Protein AF-A0A5D0VDX9-F1 (afdb_monomer_lite)

Radius of gyration: 11.55 Å; chains: 1; bounding box: 34×22×22 Å

pLDDT: mean 80.48, std 9.91, range [55.41, 91.5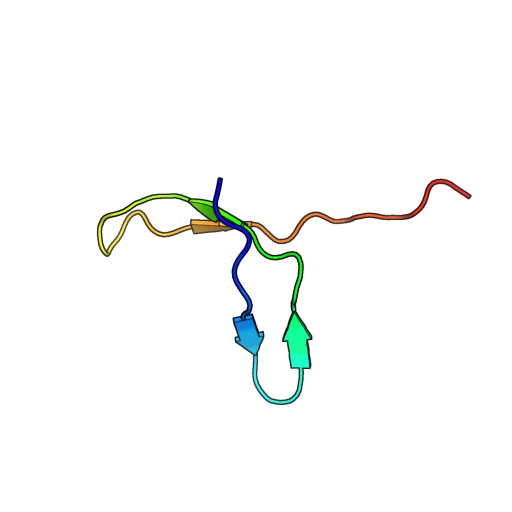6]

Structure (mmCIF, N/CA/C/O backbone):
data_AF-A0A5D0VDX9-F1
#
_entry.id   AF-A0A5D0VDX9-F1
#
loop_
_atom_site.group_PDB
_atom_site.id
_atom_site.type_symbol
_atom_site.label_atom_id
_atom_site.label_alt_id
_atom_site.label_comp_id
_atom_site.label_asym_id
_atom_site.label_entity_id
_atom_site.label_seq_id
_atom_site.pdbx_PDB_ins_code
_atom_site.Cartn_x
_atom_site.Cartn_y
_atom_site.Cartn_z
_atom_site.occupancy
_atom_site.B_iso_or_equiv
_atom_site.auth_seq_id
_atom_site.auth_comp_id
_atom_site.auth_asym_id
_atom_site.auth_atom_id
_atom_site.pdbx_PDB_model_num
ATOM 1 N N . MET A 1 1 ? 4.597 8.554 15.153 1.00 55.41 1 MET A N 1
ATOM 2 C CA . MET A 1 1 ? 4.128 7.951 13.894 1.00 55.41 1 MET A CA 1
ATOM 3 C C . MET A 1 1 ? 4.641 6.532 13.882 1.00 55.41 1 MET A C 1
ATOM 5 O O . MET A 1 1 ? 5.846 6.340 13.995 1.00 55.41 1 MET A O 1
ATOM 9 N N . SER A 1 2 ? 3.744 5.554 13.931 1.00 64.75 2 SER A N 1
ATOM 10 C CA . SER A 1 2 ? 4.140 4.150 14.021 1.00 64.75 2 SER A CA 1
ATOM 11 C C . SER A 1 2 ? 4.356 3.635 12.607 1.00 64.75 2 SER A C 1
ATOM 13 O O . SER A 1 2 ? 3.392 3.542 11.846 1.00 64.75 2 SER A O 1
ATOM 15 N N . LYS A 1 3 ? 5.608 3.317 12.256 1.00 75.94 3 LYS A N 1
ATOM 16 C CA . LYS A 1 3 ? 5.876 2.489 11.078 1.00 75.94 3 LYS A CA 1
ATOM 17 C C . LYS A 1 3 ? 5.065 1.207 11.203 1.00 75.94 3 LYS A C 1
ATOM 19 O O . LYS A 1 3 ? 5.021 0.599 12.275 1.00 75.94 3 LYS A O 1
ATOM 24 N N . THR A 1 4 ? 4.398 0.835 10.129 1.00 84.06 4 THR A N 1
ATOM 25 C CA . THR A 1 4 ? 3.571 -0.357 10.050 1.00 84.06 4 THR A CA 1
ATOM 26 C C . THR A 1 4 ? 3.997 -1.163 8.840 1.00 84.06 4 THR A C 1
ATOM 28 O O . THR A 1 4 ? 4.359 -0.612 7.803 1.00 84.06 4 THR A O 1
ATOM 31 N N . ASN A 1 5 ? 3.955 -2.479 8.985 1.00 86.69 5 ASN A N 1
ATOM 32 C CA . ASN A 1 5 ? 4.136 -3.387 7.875 1.00 86.69 5 ASN A CA 1
ATOM 33 C C . ASN A 1 5 ? 2.783 -3.637 7.212 1.00 86.69 5 ASN A C 1
ATOM 35 O O . ASN A 1 5 ? 1.789 -3.971 7.860 1.00 86.69 5 ASN A O 1
ATOM 39 N N . VAL A 1 6 ? 2.739 -3.472 5.896 1.00 88.00 6 VAL A N 1
ATOM 40 C CA . VAL A 1 6 ? 1.539 -3.749 5.109 1.00 88.00 6 VAL A CA 1
ATOM 41 C C . VAL A 1 6 ? 1.869 -4.757 4.030 1.00 88.00 6 VAL A C 1
ATOM 43 O O . VAL A 1 6 ? 2.853 -4.629 3.305 1.00 88.00 6 VAL A O 1
ATOM 46 N N . ARG A 1 7 ? 1.002 -5.762 3.912 1.00 90.31 7 ARG A N 1
ATOM 47 C CA . ARG A 1 7 ? 1.090 -6.780 2.874 1.00 90.31 7 ARG A CA 1
ATOM 48 C C . ARG A 1 7 ? 0.008 -6.538 1.832 1.00 90.31 7 ARG A C 1
ATOM 50 O O . ARG A 1 7 ? -1.181 -6.616 2.140 1.00 90.31 7 ARG A O 1
ATOM 57 N N . ILE A 1 8 ? 0.421 -6.250 0.602 1.00 87.69 8 ILE A N 1
ATOM 58 C CA . I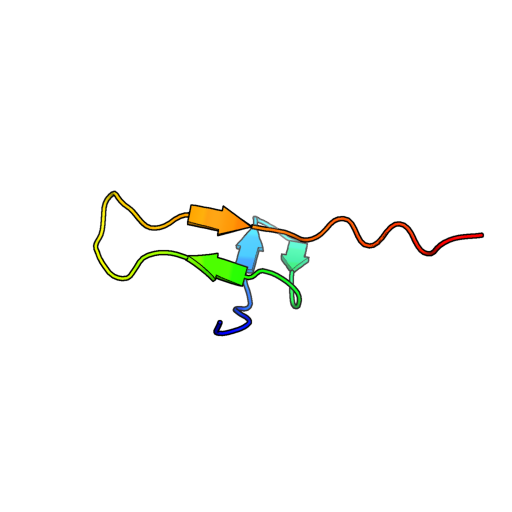LE A 1 8 ? -0.468 -6.016 -0.541 1.00 87.69 8 ILE A CA 1
ATOM 59 C C . ILE A 1 8 ? -0.243 -7.151 -1.538 1.00 87.69 8 ILE A C 1
ATOM 61 O O . ILE A 1 8 ? 0.720 -7.165 -2.304 1.00 87.69 8 ILE A O 1
ATOM 65 N N . GLY A 1 9 ? -1.128 -8.148 -1.499 1.00 88.69 9 GLY A N 1
ATOM 66 C CA . GLY A 1 9 ? -0.980 -9.366 -2.295 1.00 88.69 9 GLY A CA 1
ATOM 67 C C . GLY A 1 9 ? 0.308 -10.117 -1.942 1.00 88.69 9 GLY A C 1
ATOM 68 O O . GLY A 1 9 ? 0.468 -10.602 -0.821 1.00 88.69 9 GLY A O 1
ATOM 69 N N . ALA A 1 10 ? 1.222 -10.221 -2.910 1.00 91.56 10 ALA A N 1
ATOM 70 C CA . ALA A 1 10 ? 2.523 -10.866 -2.732 1.00 91.56 10 ALA A CA 1
ATOM 71 C C . ALA A 1 10 ? 3.629 -9.920 -2.220 1.00 91.56 10 ALA A C 1
ATOM 73 O O . ALA A 1 10 ? 4.708 -10.401 -1.887 1.00 91.56 10 ALA A O 1
ATOM 74 N N . PHE A 1 11 ? 3.375 -8.610 -2.150 1.00 84.94 11 PHE A N 1
ATOM 75 C CA . PHE A 1 11 ? 4.359 -7.603 -1.750 1.00 84.94 11 PHE A CA 1
ATOM 76 C C . PHE A 1 11 ? 4.225 -7.249 -0.267 1.00 84.94 11 PHE A C 1
ATOM 78 O O . PHE A 1 11 ? 3.111 -7.156 0.251 1.00 84.94 11 PHE A O 1
ATOM 85 N N . GLU A 1 12 ? 5.357 -7.022 0.395 1.00 89.44 12 GLU A N 1
ATOM 86 C CA . GLU A 1 12 ? 5.454 -6.554 1.780 1.00 89.44 12 GLU A CA 1
ATOM 87 C C . GLU A 1 12 ? 6.147 -5.188 1.796 1.00 89.44 12 GLU A C 1
ATOM 89 O O . GLU A 1 12 ? 7.125 -4.976 1.080 1.00 89.44 12 GLU A O 1
ATOM 94 N N . ILE A 1 13 ? 5.575 -4.243 2.543 1.00 88.25 13 ILE A N 1
ATOM 95 C CA . ILE A 1 13 ? 6.046 -2.862 2.645 1.00 88.25 13 ILE A CA 1
ATOM 96 C C . ILE A 1 13 ? 6.347 -2.586 4.114 1.00 88.25 13 ILE A C 1
ATOM 98 O O . ILE A 1 13 ? 5.423 -2.493 4.923 1.00 88.25 13 ILE A O 1
ATOM 102 N N . ASP A 1 14 ? 7.628 -2.436 4.439 1.00 86.44 14 ASP A N 1
ATOM 103 C CA . ASP A 1 14 ? 8.108 -2.196 5.806 1.00 86.44 14 ASP A CA 1
ATOM 104 C C . ASP A 1 14 ? 8.080 -0.719 6.229 1.00 86.44 14 ASP A C 1
ATOM 106 O O . ASP A 1 14 ? 8.056 -0.410 7.420 1.00 86.44 14 ASP A O 1
ATOM 110 N N . ASP A 1 15 ? 8.105 0.207 5.264 1.00 85.69 15 ASP A N 1
ATOM 111 C CA . ASP A 1 15 ? 8.239 1.650 5.525 1.00 85.69 15 ASP A CA 1
ATOM 112 C C . ASP A 1 15 ? 6.900 2.402 5.488 1.00 85.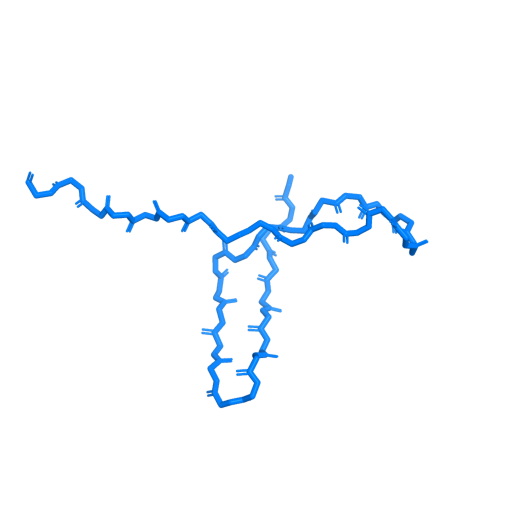69 15 ASP A C 1
ATOM 114 O O . ASP A 1 15 ? 6.887 3.625 5.398 1.00 85.69 15 ASP A O 1
ATOM 118 N N . ALA A 1 16 ? 5.761 1.703 5.539 1.00 86.75 16 ALA A N 1
ATOM 119 C CA . ALA A 1 16 ? 4.461 2.366 5.525 1.00 86.75 16 ALA A CA 1
ATOM 120 C C . ALA A 1 16 ? 4.185 3.077 6.859 1.00 86.75 16 ALA A C 1
ATOM 122 O O . ALA A 1 16 ? 4.490 2.579 7.944 1.00 86.75 16 ALA A O 1
ATOM 123 N N . GLU A 1 17 ? 3.553 4.241 6.787 1.00 88.88 17 GLU A N 1
ATOM 124 C CA . GLU A 1 17 ? 3.151 5.038 7.940 1.00 88.88 17 GLU A CA 1
ATOM 125 C C . GLU A 1 17 ? 1.624 5.079 8.024 1.00 88.88 17 GLU A C 1
ATOM 127 O O . GLU A 1 17 ? 0.941 5.504 7.090 1.00 88.88 17 GLU A O 1
ATOM 132 N N . LEU A 1 18 ? 1.070 4.619 9.150 1.00 86.38 18 LEU A N 1
ATOM 133 C CA . LEU A 1 18 ? -0.368 4.685 9.405 1.00 86.38 18 LEU A CA 1
ATOM 134 C C . LEU A 1 18 ? -0.712 5.980 10.146 1.00 86.38 18 LEU A C 1
ATOM 136 O O . LEU A 1 18 ? -0.220 6.234 11.248 1.00 86.38 18 LEU A O 1
ATOM 140 N N . HIS A 1 19 ? -1.603 6.768 9.554 1.00 87.12 19 HIS A N 1
ATOM 141 C CA . HIS A 1 19 ? -2.165 7.984 10.130 1.00 87.12 19 HIS A CA 1
ATOM 142 C C . HIS A 1 19 ? -3.637 7.772 10.479 1.00 87.12 19 HIS A C 1
ATOM 144 O O . HIS A 1 19 ? -4.361 7.123 9.730 1.00 87.12 19 HIS A O 1
ATOM 150 N N . GLY A 1 20 ? -4.083 8.369 11.585 1.00 81.62 20 GLY A N 1
ATOM 151 C CA . GLY A 1 20 ? -5.465 8.273 12.061 1.00 81.62 20 GLY A CA 1
ATOM 152 C C . GLY A 1 20 ? -5.723 7.017 12.898 1.00 81.62 20 GLY A C 1
ATOM 153 O O . GLY A 1 20 ? -5.300 5.914 12.556 1.00 81.62 20 GLY A O 1
ATOM 154 N 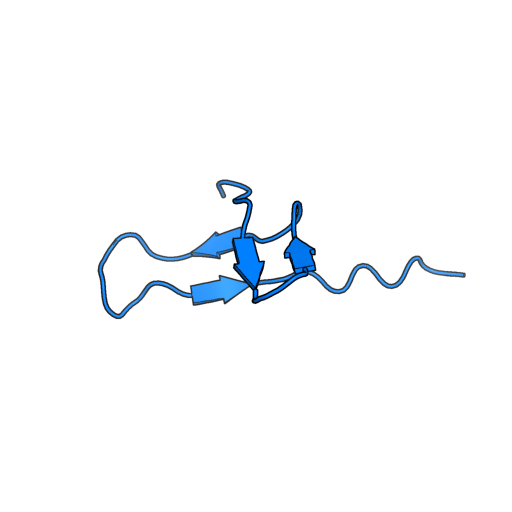N . GLU A 1 21 ? -6.427 7.180 14.019 1.00 77.00 21 GLU A N 1
ATOM 155 C CA . GLU A 1 21 ? -6.718 6.074 14.945 1.00 77.00 21 GLU A CA 1
ATOM 156 C C . GLU A 1 21 ? -8.063 5.388 14.634 1.00 77.00 21 GLU A C 1
ATOM 158 O O . GLU A 1 21 ? -8.169 4.154 14.704 1.00 77.00 21 GLU A O 1
ATOM 163 N N . HIS A 1 22 ? -9.068 6.164 14.204 1.00 79.56 22 HIS A N 1
ATOM 164 C CA . HIS A 1 22 ? -10.431 5.697 13.933 1.00 79.56 22 HIS A CA 1
ATOM 165 C C . HIS A 1 22 ? -10.620 5.082 12.538 1.00 79.56 22 HIS A C 1
ATOM 167 O O . HIS A 1 22 ? -10.050 5.519 11.537 1.00 79.56 22 HIS A O 1
ATOM 173 N N . GLN A 1 23 ? -11.473 4.053 12.466 1.00 70.62 23 GLN A N 1
ATOM 174 C CA . GLN A 1 23 ? -11.907 3.460 11.199 1.00 70.62 23 GLN A CA 1
ATOM 175 C C . GLN A 1 23 ? -12.676 4.508 10.378 1.00 70.62 23 GLN A C 1
ATOM 177 O O . GLN A 1 23 ? -13.690 5.022 10.834 1.00 70.62 23 GLN A O 1
ATOM 182 N N . GLY A 1 24 ? -12.169 4.831 9.184 1.00 79.94 24 GLY A N 1
ATOM 183 C CA . GLY A 1 24 ? -12.679 5.901 8.313 1.00 79.94 24 GLY A CA 1
ATOM 184 C C . GLY A 1 24 ? -11.689 7.053 8.109 1.00 79.94 24 GLY A C 1
ATOM 185 O O . GLY A 1 24 ? -11.693 7.671 7.052 1.00 79.94 24 GLY A O 1
ATOM 186 N N . GLU A 1 25 ? -10.787 7.277 9.068 1.00 82.31 25 GLU A N 1
ATOM 187 C CA . GLU A 1 25 ? -9.725 8.300 8.998 1.00 82.31 25 GLU A CA 1
ATOM 188 C C . GLU A 1 25 ? -8.332 7.680 8.797 1.00 82.31 25 GLU A C 1
ATOM 190 O O . GLU A 1 25 ? -7.343 8.386 8.590 1.00 82.31 25 GLU A O 1
ATOM 195 N N . ARG A 1 26 ? -8.253 6.343 8.846 1.00 86.25 26 ARG A N 1
ATOM 196 C CA . ARG A 1 26 ? -7.023 5.577 8.635 1.00 86.25 26 ARG A CA 1
ATOM 197 C C . ARG A 1 26 ? -6.490 5.783 7.227 1.00 86.25 26 ARG A C 1
ATOM 199 O O . ARG A 1 26 ? -7.032 5.247 6.264 1.00 86.25 26 ARG A O 1
ATOM 206 N N . THR A 1 27 ? -5.392 6.515 7.140 1.00 87.00 27 THR A N 1
ATOM 207 C CA . THR A 1 27 ? -4.666 6.781 5.902 1.00 87.00 27 THR A CA 1
ATOM 208 C C . THR A 1 27 ? -3.300 6.113 5.986 1.00 87.00 27 THR A C 1
ATOM 210 O O . THR A 1 27 ? -2.567 6.319 6.950 1.00 87.00 27 THR A O 1
ATOM 213 N N . LEU A 1 28 ? -2.967 5.290 4.992 1.00 87.00 28 LEU A N 1
ATOM 214 C CA . LEU A 1 28 ? -1.642 4.687 4.843 1.00 87.00 28 LEU A CA 1
ATOM 215 C C . LEU A 1 28 ? -0.818 5.536 3.879 1.00 87.00 28 LEU A C 1
ATOM 217 O O . LEU A 1 28 ? -1.181 5.674 2.711 1.00 87.00 28 LEU A O 1
ATOM 221 N N . SER A 1 29 ? 0.289 6.076 4.373 1.00 86.88 29 SER A N 1
ATOM 222 C CA . SER A 1 29 ? 1.263 6.830 3.590 1.00 86.88 29 SER A CA 1
ATOM 223 C C . SER A 1 29 ? 2.480 5.946 3.351 1.00 86.88 29 SER A C 1
ATOM 225 O O . SER A 1 29 ? 3.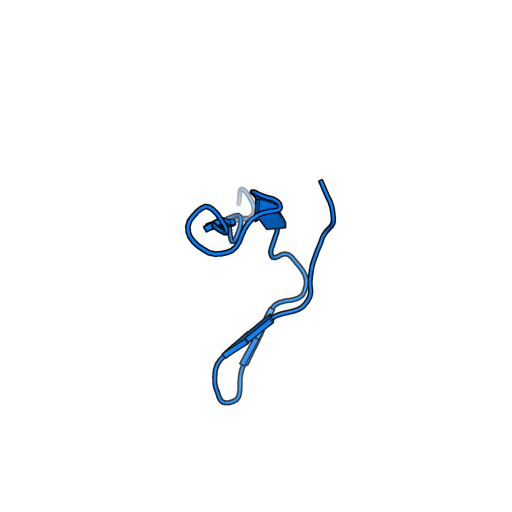059 5.425 4.298 1.00 86.88 29 SER A O 1
ATOM 227 N N . ILE A 1 30 ? 2.874 5.756 2.093 1.00 87.62 30 ILE A N 1
ATOM 228 C CA . ILE A 1 30 ? 4.112 5.049 1.749 1.00 87.62 30 ILE A CA 1
ATOM 229 C C . ILE A 1 30 ? 5.092 6.115 1.255 1.00 87.62 30 ILE A C 1
ATOM 231 O O . ILE A 1 30 ? 4.857 6.692 0.188 1.00 87.62 30 ILE A O 1
ATOM 235 N N . PRO A 1 31 ? 6.147 6.437 2.018 1.00 81.88 31 PRO A N 1
ATOM 236 C CA . PRO A 1 31 ? 7.104 7.446 1.606 1.00 81.88 31 PRO A CA 1
ATOM 237 C C . PRO A 1 31 ? 7.818 6.980 0.335 1.00 81.88 31 PRO A C 1
ATOM 239 O O . PRO A 1 31 ? 8.421 5.909 0.284 1.00 81.88 31 PRO A O 1
ATOM 242 N N . CYS A 1 32 ? 7.772 7.806 -0.710 1.00 76.31 32 CYS A N 1
ATOM 243 C CA . CYS A 1 32 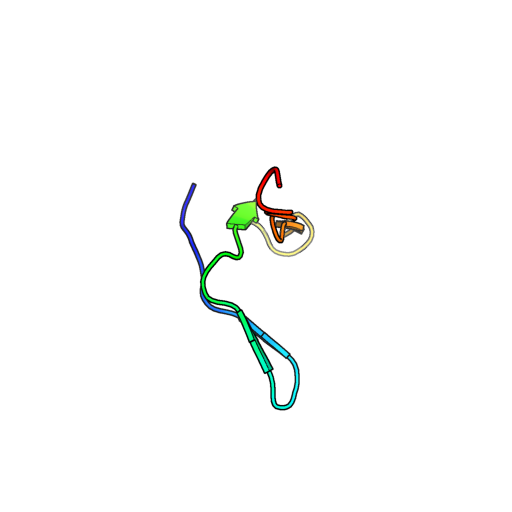? 8.628 7.618 -1.874 1.00 76.31 32 CYS A CA 1
ATOM 244 C C . CYS A 1 32 ? 10.032 8.095 -1.504 1.00 76.31 32 CYS A C 1
ATOM 246 O O . CYS A 1 32 ? 10.379 9.256 -1.718 1.00 76.31 32 CYS A O 1
ATOM 248 N N . LYS A 1 33 ? 10.841 7.206 -0.924 1.00 68.25 33 LYS A N 1
ATOM 249 C CA . LYS A 1 33 ? 12.289 7.403 -0.904 1.00 68.25 33 LYS A CA 1
ATOM 250 C C . LYS A 1 33 ? 12.831 7.042 -2.280 1.00 68.25 33 LYS A C 1
ATOM 252 O O . LYS A 1 33 ? 13.321 5.941 -2.495 1.00 68.25 33 LYS A O 1
ATOM 257 N N . SER A 1 34 ? 12.693 7.964 -3.224 1.00 57.00 34 SER A N 1
ATOM 258 C CA . SER A 1 34 ? 13.658 8.018 -4.314 1.00 57.00 34 SER A CA 1
ATOM 259 C C . SER A 1 34 ? 14.966 8.431 -3.652 1.00 57.00 34 SER A C 1
ATOM 261 O O . SER A 1 34 ? 15.069 9.572 -3.196 1.00 57.00 34 SER A O 1
ATOM 263 N N . ASP A 1 35 ? 15.901 7.495 -3.480 1.00 64.38 35 ASP A N 1
ATOM 264 C CA . ASP A 1 35 ? 17.266 7.861 -3.109 1.00 64.38 35 ASP A CA 1
ATOM 265 C C . ASP A 1 35 ? 17.713 8.986 -4.058 1.00 64.38 35 ASP A C 1
ATOM 267 O O . ASP A 1 35 ? 17.499 8.873 -5.271 1.00 64.38 35 ASP A O 1
ATOM 271 N N . PRO A 1 36 ? 18.215 10.117 -3.537 1.00 64.12 36 PRO A N 1
ATOM 272 C CA . PRO A 1 36 ? 18.811 11.122 -4.394 1.00 64.12 36 PRO A CA 1
ATOM 273 C C . PRO A 1 36 ? 20.107 10.532 -4.964 1.00 64.12 36 PRO A C 1
ATOM 275 O O . PRO A 1 36 ? 21.113 10.485 -4.259 1.00 64.12 36 PRO A O 1
ATOM 278 N N . ASP A 1 37 ? 20.050 10.042 -6.206 1.00 62.91 37 ASP A N 1
ATOM 279 C CA . ASP A 1 37 ? 21.229 9.864 -7.070 1.00 62.91 37 ASP A CA 1
ATOM 280 C C . ASP A 1 37 ? 21.952 11.208 -7.281 1.00 62.91 37 ASP A C 1
ATOM 282 O O . ASP A 1 37 ? 21.263 12.231 -7.533 1.00 62.91 37 ASP A O 1
#

Foldseek 3Di:
DDQDWDDDPPDIARRWDWDDDDDPGTDIDRDPPPPDD

Secondary structure (DSSP, 8-state):
--EEEEEETTEEEEEEEEE-SSTTT-EEE--------

Sequence (37 aa):
MSKTNVRIGAFEIDDAELHGEHQGERTLSIPCKSDPD